Protein AF-A0A9D4XBE1-F1 (afdb_monomer)

Nearest PDB structures (foldseek):
  3mil-assembly1_B  TM=6.325E-01  e=3.572E-03  Saccharomyces cerevisiae
  7fik-assembly1_g  TM=2.944E-01  e=7.823E+00  Xenopus laevis

Organism: Pisum sativum (NCBI:txid3888)

Solvent-accessible surface area (backbone atoms only — not comparable to full-atom values): 9043 Å² total; per-residue (Å²): 133,65,73,71,60,55,55,54,51,52,56,49,51,53,51,48,49,73,74,63,73,61,77,83,84,88,74,72,31,49,64,87,77,47,64,91,75,47,62,97,78,57,79,56,33,63,69,51,33,48,55,54,52,49,52,51,53,53,49,27,58,76,69,72,46,86,80,80,66,60,70,64,56,49,64,76,40,88,65,31,63,68,60,25,18,71,73,33,60,51,63,27,72,63,29,46,48,57,52,49,55,55,50,51,49,55,29,45,77,70,70,60,32,70,91,75,52,79,71,96,58,72,60,72,90,65,44,46,90,89,53,46,65,67,49,70,66,81,76,81,79,84,83,77,127

Radius of gyration: 20.54 Å; Cα contacts (8 Å, |Δi|>4): 101; chains: 1; bounding box: 48×35×54 Å

InterPro domains:
  IPR001087 GDSL lipase/esterase [PF00657] (24-103)
  IPR036514 SGNH hydrolase superfamily [G3DSA:3.40.50.1110] (19-137)
  IPR045136 Isoamyl acetate-hydrolyzing esterase Iah1-like [PTHR14209] (35-139)

Sequence (145 aa):
MPVGEIENVSFKLFTILYYFHVRVVFVMSCRSLYGDNARKLSERTNEVTGQYAKVCVETAKEMGVAYIDLWSKMQETDGWQKKFLRDGLHLTVDGNEVVYEEVIKVFNEAGLSADKMPLDFPHHSKIDHKNPEIAFQQNICDASL

Foldseek 3Di:
DDPVVVVLVVVLVVVCVVPQVADDDAQFAQDPPQPPNPDPDDCRDLVNVVVVLVVVVVVCVVVVHDDDSLSVVLVVDPPSQVQQDPRSGDGDPSVVVSVVVRVQVSCVVVVSHSVPDDDPFDDPVPQDPVCRVVRVPPDDDPPPD

Secondary structure (DSSP, 8-state):
--HHHHHHHHHHHHHHHHHS----------HHHHGGGS-SS-S--HHHHHHHHHHHHHHHHHHT-----HHHHHHTSTTHHHHHBSSSSSB-HHHHHHHHHHHHHHHHHTT--TTTSPPSS--GGG--SSSTHHHHTT-S-----

Mean predicted aligned error: 12.83 Å

pLDDT: mean 72.52, std 22.23, range [32.09, 96.0]

Structure (mmCIF, N/CA/C/O backbone):
data_AF-A0A9D4XBE1-F1
#
_entry.id   AF-A0A9D4XBE1-F1
#
loop_
_atom_site.group_PDB
_atom_site.id
_atom_site.type_symbol
_atom_site.label_atom_id
_atom_site.label_alt_id
_atom_site.label_comp_id
_atom_site.label_asym_id
_atom_site.label_entity_id
_atom_site.label_seq_id
_atom_site.pdbx_PDB_ins_code
_atom_site.Cartn_x
_atom_site.Cartn_y
_atom_site.Cartn_z
_atom_site.occupancy
_atom_site.B_iso_or_equiv
_atom_site.auth_seq_id
_atom_site.auth_comp_id
_atom_site.auth_asym_id
_atom_site.auth_atom_id
_atom_site.pdbx_PDB_model_num
ATOM 1 N N . MET A 1 1 ? 18.131 7.015 0.455 1.00 40.31 1 MET A N 1
ATOM 2 C CA . MET A 1 1 ? 17.743 6.425 -0.842 1.00 40.31 1 MET A CA 1
ATOM 3 C C . MET A 1 1 ? 17.931 7.477 -1.926 1.00 40.31 1 MET A C 1
ATOM 5 O O . MET A 1 1 ? 17.477 8.598 -1.712 1.00 40.31 1 MET A O 1
ATOM 9 N N . PRO A 1 2 ? 18.660 7.185 -3.014 1.00 33.62 2 PRO A N 1
ATOM 10 C CA . PRO A 1 2 ? 18.845 8.115 -4.123 1.00 33.62 2 PRO A CA 1
ATOM 11 C C . PRO A 1 2 ? 17.526 8.347 -4.879 1.00 33.62 2 PRO A C 1
ATOM 13 O O . PRO A 1 2 ? 16.735 7.431 -5.080 1.00 33.62 2 PRO A O 1
ATOM 16 N N . VAL A 1 3 ? 17.308 9.584 -5.326 1.00 35.44 3 VAL A N 1
ATOM 17 C CA . VAL A 1 3 ? 16.068 10.063 -5.974 1.00 35.44 3 VAL A CA 1
ATOM 18 C C . VAL A 1 3 ? 15.667 9.222 -7.201 1.00 35.44 3 VAL A C 1
ATOM 20 O O . VAL A 1 3 ? 14.483 9.012 -7.440 1.00 35.44 3 VAL A O 1
ATOM 23 N N . GLY A 1 4 ? 16.638 8.650 -7.923 1.00 32.09 4 GLY A N 1
ATOM 24 C CA . GLY A 1 4 ? 16.389 7.816 -9.107 1.00 32.09 4 GLY A CA 1
ATOM 25 C C . GLY A 1 4 ? 15.828 6.413 -8.829 1.00 32.09 4 GLY A C 1
ATOM 26 O O . GLY A 1 4 ? 15.214 5.824 -9.715 1.00 32.09 4 GLY A O 1
ATOM 27 N N . GLU A 1 5 ? 15.985 5.864 -7.620 1.00 33.69 5 GLU A N 1
ATOM 28 C CA . GLU A 1 5 ? 15.320 4.601 -7.247 1.00 33.69 5 GLU A CA 1
ATOM 29 C C . GLU A 1 5 ? 13.823 4.824 -6.998 1.00 33.69 5 GLU A C 1
ATOM 31 O O . GLU A 1 5 ? 12.999 4.002 -7.392 1.00 33.69 5 GLU A O 1
ATOM 36 N N . ILE A 1 6 ? 13.463 5.979 -6.432 1.00 35.69 6 ILE A N 1
ATOM 37 C CA . ILE A 1 6 ? 12.080 6.345 -6.102 1.00 35.69 6 ILE A CA 1
ATOM 38 C C . ILE A 1 6 ? 11.251 6.562 -7.379 1.00 35.69 6 ILE A C 1
ATOM 40 O O . ILE A 1 6 ? 10.116 6.093 -7.463 1.00 35.69 6 ILE A O 1
ATOM 44 N N . GLU A 1 7 ? 11.817 7.212 -8.402 1.00 34.62 7 GLU A N 1
ATOM 45 C CA . GLU A 1 7 ? 11.130 7.418 -9.687 1.00 34.62 7 GLU A CA 1
ATOM 46 C C . GLU A 1 7 ? 10.881 6.098 -10.432 1.00 34.62 7 GLU A C 1
ATOM 48 O O . GLU A 1 7 ? 9.782 5.875 -10.940 1.00 34.62 7 GLU A O 1
ATOM 53 N N . ASN A 1 8 ? 11.851 5.179 -10.430 1.00 36.62 8 ASN A N 1
ATOM 54 C CA . ASN A 1 8 ? 11.701 3.861 -11.056 1.00 36.62 8 ASN A CA 1
ATOM 55 C C . ASN A 1 8 ? 10.662 2.981 -10.344 1.00 36.62 8 ASN A C 1
ATOM 57 O O . ASN A 1 8 ? 9.903 2.273 -11.006 1.00 36.62 8 ASN A O 1
ATOM 61 N N . VAL A 1 9 ? 10.596 3.040 -9.009 1.00 42.41 9 VAL A N 1
ATOM 62 C CA . VAL A 1 9 ? 9.560 2.346 -8.228 1.00 42.41 9 VAL A CA 1
ATOM 63 C C . VAL A 1 9 ? 8.180 2.933 -8.531 1.00 42.41 9 VAL A C 1
ATOM 65 O O . VAL A 1 9 ? 7.239 2.175 -8.749 1.00 42.41 9 VAL A O 1
ATOM 68 N N . SER A 1 10 ? 8.066 4.261 -8.631 1.00 36.62 10 SER A N 1
ATOM 69 C CA . SER A 1 10 ? 6.802 4.951 -8.920 1.00 36.62 10 SER A CA 1
ATOM 70 C C . SER A 1 10 ? 6.235 4.599 -10.304 1.00 36.62 10 SER A C 1
ATOM 72 O O . SER A 1 10 ? 5.054 4.264 -10.421 1.00 36.62 10 SER A O 1
ATOM 74 N N . PHE A 1 11 ? 7.077 4.573 -11.347 1.00 40.34 11 PHE A N 1
ATOM 75 C CA . PHE A 1 11 ? 6.657 4.164 -12.695 1.00 40.34 11 PHE A CA 1
ATOM 76 C C . PHE A 1 11 ? 6.229 2.691 -12.755 1.00 40.34 11 PHE A C 1
ATOM 78 O O . PHE A 1 11 ? 5.198 2.378 -13.350 1.00 40.34 11 PHE A O 1
ATOM 85 N N . LYS A 1 12 ? 6.963 1.790 -12.089 1.00 41.34 12 LYS A N 1
ATOM 86 C CA . LYS A 1 12 ? 6.617 0.360 -12.035 1.00 41.34 12 LYS A CA 1
ATOM 87 C C . LYS A 1 12 ? 5.324 0.099 -11.254 1.00 41.34 12 LYS A C 1
ATOM 89 O O . LYS A 1 12 ? 4.519 -0.730 -11.672 1.00 41.34 12 LYS A O 1
ATOM 94 N N . LEU A 1 13 ? 5.078 0.846 -10.175 1.00 41.91 13 LEU A N 1
ATOM 95 C CA . LEU A 1 13 ? 3.840 0.762 -9.394 1.00 41.91 13 LEU A CA 1
ATOM 96 C C . LEU A 1 13 ? 2.615 1.194 -10.221 1.00 41.91 13 LEU A C 1
ATOM 98 O O . LEU A 1 13 ? 1.563 0.560 -10.141 1.00 41.91 13 LEU A O 1
ATOM 102 N N . PHE A 1 14 ? 2.763 2.232 -11.055 1.00 39.19 14 PHE A N 1
ATOM 103 C CA . PHE A 1 14 ? 1.699 2.719 -11.940 1.00 39.19 14 PHE A CA 1
ATOM 104 C C . PHE A 1 14 ? 1.308 1.681 -13.004 1.00 39.19 14 PHE A C 1
ATOM 106 O O . PHE A 1 14 ? 0.121 1.484 -13.265 1.00 39.19 14 PHE A O 1
ATOM 113 N N . THR A 1 15 ? 2.287 0.959 -13.558 1.00 38.06 15 THR A N 1
ATOM 114 C CA . THR A 1 15 ? 2.044 -0.151 -14.491 1.00 38.06 15 THR A CA 1
ATOM 115 C C . THR A 1 15 ? 1.308 -1.309 -13.806 1.00 38.06 15 THR A C 1
ATOM 117 O O . THR A 1 15 ? 0.332 -1.820 -14.353 1.00 38.06 15 THR A O 1
ATOM 120 N N . ILE A 1 16 ? 1.679 -1.686 -12.576 1.00 43.25 16 ILE A N 1
ATOM 121 C CA . ILE A 1 16 ? 1.000 -2.780 -11.855 1.00 43.25 16 ILE A CA 1
ATOM 122 C C . ILE A 1 16 ? -0.469 -2.430 -11.561 1.00 43.25 16 ILE A C 1
ATOM 124 O O . ILE A 1 16 ? -1.359 -3.250 -11.781 1.00 43.25 16 ILE A O 1
ATOM 128 N N . LEU A 1 17 ? -0.750 -1.196 -11.135 1.00 41.00 17 LEU A N 1
ATOM 129 C CA . LEU A 1 17 ? -2.118 -0.748 -10.853 1.00 41.00 17 LEU A CA 1
ATOM 130 C C . LEU A 1 17 ? -2.997 -0.688 -12.116 1.00 41.00 17 LEU A C 1
ATOM 132 O O . LEU A 1 17 ? -4.188 -0.990 -12.038 1.00 41.00 17 LEU A O 1
ATOM 136 N N . TYR A 1 18 ? -2.422 -0.334 -13.273 1.00 38.97 18 TYR A N 1
ATOM 137 C CA . TYR A 1 18 ? -3.153 -0.233 -14.542 1.00 38.97 18 TYR A CA 1
ATOM 138 C C . TYR A 1 18 ? -3.441 -1.602 -15.183 1.00 38.97 18 TYR A C 1
ATOM 140 O O . TYR A 1 18 ? -4.525 -1.800 -15.728 1.00 38.97 18 TYR A O 1
ATOM 148 N N . TYR A 1 19 ? -2.513 -2.564 -15.088 1.00 35.62 19 TYR A N 1
ATOM 149 C CA . TYR A 1 19 ? -2.656 -3.876 -15.736 1.00 35.62 19 TYR A CA 1
ATOM 150 C C . TYR A 1 19 ? -3.276 -4.965 -14.838 1.00 35.62 19 TYR A C 1
ATOM 152 O O . TYR A 1 19 ? -3.966 -5.843 -15.356 1.00 35.62 19 TYR A O 1
ATOM 160 N N . PHE A 1 20 ? -3.110 -4.913 -13.507 1.00 41.81 20 PHE A N 1
ATOM 161 C CA . PHE A 1 20 ? -3.492 -6.024 -12.610 1.00 41.81 20 PHE A CA 1
ATOM 162 C C . PHE A 1 20 ? -4.793 -5.841 -11.811 1.00 41.81 20 PHE A C 1
ATOM 164 O O . PHE A 1 20 ? -5.081 -6.650 -10.936 1.00 41.81 20 PHE A O 1
ATOM 171 N N . HIS A 1 21 ? -5.631 -4.840 -12.111 1.00 45.16 21 HIS A N 1
ATOM 172 C CA . HIS A 1 21 ? -6.925 -4.640 -11.424 1.00 45.16 21 HIS A CA 1
ATOM 173 C C . HIS A 1 21 ? -6.824 -4.658 -9.880 1.00 45.16 21 HIS A C 1
ATOM 175 O O . HIS A 1 21 ? -7.749 -5.090 -9.187 1.00 45.16 21 HIS A O 1
ATOM 181 N N . VAL A 1 22 ? -5.714 -4.166 -9.318 1.00 38.84 22 VAL A N 1
ATOM 182 C CA . VAL A 1 22 ? -5.534 -4.064 -7.865 1.00 38.84 22 VAL A CA 1
ATOM 183 C C . VAL A 1 22 ? -6.405 -2.915 -7.363 1.00 38.84 22 VAL A C 1
ATOM 185 O O . VAL A 1 22 ? -6.064 -1.738 -7.479 1.00 38.84 22 VAL A O 1
ATOM 188 N N . ARG A 1 23 ? -7.589 -3.251 -6.846 1.00 41.66 23 ARG A N 1
ATOM 189 C CA . ARG A 1 23 ? -8.527 -2.279 -6.276 1.00 41.66 23 ARG A CA 1
ATOM 190 C C . ARG A 1 23 ? -8.151 -2.003 -4.827 1.00 41.66 23 ARG A C 1
ATOM 192 O O . ARG A 1 23 ? -8.457 -2.791 -3.940 1.00 41.66 23 ARG A O 1
ATOM 199 N N . VAL A 1 24 ? -7.517 -0.859 -4.591 1.00 39.62 24 VAL A N 1
ATOM 200 C CA . VAL A 1 24 ? -7.270 -0.354 -3.236 1.00 39.62 24 VAL A CA 1
ATOM 201 C C . VAL A 1 24 ? -8.500 0.436 -2.787 1.00 39.62 24 VAL A C 1
ATOM 203 O O . VAL A 1 24 ? -8.787 1.510 -3.315 1.00 39.62 24 VAL A O 1
ATOM 206 N N . VAL A 1 25 ? -9.268 -0.113 -1.844 1.00 36.34 25 VAL A N 1
ATOM 207 C CA . VAL A 1 25 ? -10.440 0.562 -1.265 1.00 36.34 25 VAL A CA 1
ATOM 208 C C . VAL A 1 25 ? -10.005 1.308 -0.007 1.00 36.34 25 VAL A C 1
ATOM 210 O O . VAL A 1 25 ? -9.655 0.697 0.998 1.00 36.34 25 VAL A O 1
ATOM 213 N N . PHE A 1 26 ? -10.044 2.640 -0.061 1.00 35.41 26 PHE A N 1
ATOM 214 C CA . PHE A 1 26 ? -9.812 3.508 1.092 1.00 35.41 26 PHE A CA 1
ATOM 215 C C . PHE A 1 26 ? -11.150 3.969 1.675 1.00 35.41 26 PHE A C 1
ATOM 217 O O . PHE A 1 26 ? -11.886 4.723 1.041 1.00 35.41 26 PHE A O 1
ATOM 224 N N . VAL A 1 27 ? -11.451 3.567 2.907 1.00 36.88 27 VAL A N 1
ATOM 225 C CA . VAL A 1 27 ? -12.509 4.172 3.729 1.00 36.88 27 VAL A CA 1
ATOM 226 C C . VAL A 1 27 ? -11.917 4.321 5.123 1.00 36.88 27 VAL A C 1
ATOM 228 O O . VAL A 1 27 ? -11.482 3.316 5.651 1.00 36.88 27 VAL A O 1
ATOM 231 N N . MET A 1 28 ? -11.854 5.524 5.710 1.00 46.84 28 MET A N 1
ATOM 232 C CA . MET A 1 28 ? -11.479 5.743 7.125 1.00 46.84 28 MET A CA 1
ATOM 233 C C . MET A 1 28 ? -12.198 6.977 7.712 1.00 46.84 28 MET A C 1
ATOM 235 O O . MET A 1 28 ? -12.632 7.865 6.981 1.00 46.84 28 MET A O 1
ATOM 239 N N . SER A 1 29 ? -12.397 7.000 9.038 1.00 47.44 29 SER A N 1
ATOM 240 C CA . SER A 1 29 ? -13.333 7.890 9.758 1.00 47.44 29 SER A CA 1
ATOM 241 C C . SER A 1 29 ? -12.663 9.074 10.480 1.00 47.44 29 SER A C 1
ATOM 243 O O . SER A 1 29 ? -11.740 8.888 11.264 1.00 47.44 29 SER A O 1
ATOM 245 N N . CYS A 1 30 ? -13.265 10.265 10.361 1.00 44.62 30 CYS A N 1
ATOM 246 C CA . CYS A 1 30 ? -12.770 11.562 10.858 1.00 44.62 30 CYS A CA 1
ATOM 247 C C . CYS A 1 30 ? -13.195 11.924 12.312 1.00 44.62 30 CYS A C 1
ATOM 249 O O . CYS A 1 30 ? -13.033 13.055 12.773 1.00 44.62 30 CYS A O 1
ATOM 251 N N . ARG A 1 31 ? -13.770 10.984 13.077 1.00 49.78 31 ARG A N 1
ATOM 252 C CA . ARG A 1 31 ? -14.413 11.287 14.377 1.00 49.78 31 ARG A CA 1
ATOM 253 C C . ARG A 1 31 ? -13.448 11.693 15.504 1.00 49.78 31 ARG A C 1
ATOM 255 O O . ARG A 1 31 ? -13.875 12.333 16.458 1.00 49.78 31 ARG A O 1
ATOM 262 N N . SER A 1 32 ? -12.155 11.377 15.384 1.00 53.19 32 SER A N 1
ATOM 263 C CA . SER A 1 32 ? -11.142 11.662 16.417 1.00 53.19 32 SER A CA 1
ATOM 264 C C . SER A 1 32 ? -10.867 13.158 16.642 1.00 53.19 32 SER A C 1
ATOM 266 O O . SER A 1 32 ? -10.281 13.494 17.670 1.00 53.19 32 SER A O 1
ATOM 268 N N . LEU A 1 33 ? -11.223 14.044 15.702 1.00 52.75 33 LEU A N 1
ATOM 269 C CA . LEU A 1 33 ? -10.790 15.451 15.733 1.00 52.75 33 LEU A CA 1
ATOM 270 C C . LEU A 1 33 ? -11.904 16.472 15.995 1.00 52.75 33 LEU A C 1
ATOM 272 O O . LEU A 1 33 ? -11.606 17.562 16.472 1.00 52.75 33 LEU A O 1
ATOM 276 N N . TYR A 1 34 ? -13.171 16.150 15.713 1.00 52.41 34 TYR A N 1
ATOM 277 C CA . TYR A 1 34 ? -14.240 17.163 15.661 1.00 52.41 34 TYR A CA 1
ATOM 278 C C . TYR A 1 34 ? -15.201 17.197 16.861 1.00 52.41 34 TYR A C 1
ATOM 280 O O . TYR A 1 34 ? -16.033 18.103 16.926 1.00 52.41 34 TYR A O 1
ATOM 288 N N . GLY A 1 35 ? -15.093 16.269 17.820 1.00 61.28 35 GLY A N 1
ATOM 289 C CA . GLY A 1 35 ? -15.936 16.264 19.027 1.00 61.28 35 GLY A CA 1
ATOM 290 C C . GLY A 1 35 ? -17.438 16.404 18.721 1.00 61.28 35 GLY A C 1
ATOM 291 O O . GLY A 1 35 ? -17.935 15.826 17.753 1.00 61.28 35 GLY A O 1
ATOM 292 N N . ASP A 1 36 ? -18.153 17.216 19.507 1.00 51.91 36 ASP A N 1
ATOM 293 C CA . ASP A 1 36 ? -19.607 17.439 19.390 1.00 51.91 36 ASP A CA 1
ATOM 294 C C . ASP A 1 36 ? -20.050 18.183 18.110 1.00 51.91 36 ASP A C 1
ATOM 296 O O . ASP A 1 36 ? -21.244 18.248 17.813 1.00 51.91 36 ASP A O 1
ATOM 300 N N . ASN A 1 37 ? -19.106 18.712 17.318 1.00 53.84 37 ASN A N 1
ATOM 301 C CA . ASN A 1 37 ? -19.382 19.334 16.017 1.00 53.84 37 ASN A CA 1
ATOM 302 C C . ASN A 1 37 ? -19.441 18.310 14.868 1.00 53.84 37 ASN A C 1
ATOM 304 O O . ASN A 1 37 ? -19.796 18.660 13.739 1.00 53.84 37 ASN A O 1
ATOM 308 N N . ALA A 1 38 ? -19.112 17.040 15.127 1.00 53.66 38 ALA A N 1
ATOM 309 C CA . ALA A 1 38 ? -19.379 15.960 14.188 1.00 53.66 38 ALA A CA 1
ATOM 310 C C . ALA A 1 38 ? -20.899 15.721 14.117 1.00 53.66 38 ALA A C 1
ATOM 312 O O . ALA A 1 38 ? -21.551 15.474 15.130 1.00 53.66 38 ALA A O 1
ATOM 313 N N . ARG A 1 39 ? -21.474 15.806 12.909 1.00 48.69 39 ARG A N 1
ATOM 314 C CA . ARG A 1 39 ? -22.906 15.591 12.619 1.00 48.69 39 ARG A CA 1
ATOM 315 C C . ARG A 1 39 ? -23.469 14.424 13.460 1.00 48.69 39 ARG A C 1
ATOM 317 O O . ARG A 1 39 ? -22.926 13.326 13.400 1.00 48.69 39 ARG A O 1
ATOM 324 N N . LYS A 1 40 ? -24.561 14.664 14.210 1.00 47.88 40 LYS A N 1
ATOM 325 C CA . LYS A 1 40 ? -25.181 13.773 15.234 1.00 47.88 40 LYS A CA 1
ATOM 326 C C . LYS A 1 40 ? -25.390 12.299 14.835 1.00 47.88 40 LYS A C 1
ATOM 328 O O . LYS A 1 40 ? -25.530 11.452 15.708 1.00 47.88 40 LYS A O 1
ATOM 333 N N . LEU A 1 41 ? -25.394 12.001 13.540 1.00 47.66 41 LEU A N 1
ATOM 334 C CA . LEU A 1 41 ? -25.380 10.667 12.944 1.00 47.66 41 LEU A CA 1
ATOM 335 C C . LEU A 1 41 ? -24.331 10.685 11.829 1.00 47.66 41 LEU A C 1
ATOM 337 O O . LEU A 1 41 ? -24.652 10.916 10.664 1.00 47.66 41 LEU A O 1
ATOM 341 N N . SER A 1 42 ? -23.054 10.554 12.174 1.00 51.41 42 SER A N 1
ATOM 342 C CA . SER A 1 42 ? -22.036 10.308 11.160 1.00 51.41 42 SER A CA 1
ATOM 343 C C . SER A 1 42 ? -21.955 8.800 10.949 1.00 51.41 42 SER A C 1
ATOM 345 O O . SER A 1 42 ? -21.371 8.110 11.776 1.00 51.41 42 SER A O 1
ATOM 347 N N . GLU A 1 43 ? -22.471 8.292 9.829 1.00 54.81 43 GLU A N 1
ATOM 348 C CA . GLU A 1 43 ? -22.191 6.919 9.354 1.00 54.81 43 GLU A CA 1
ATOM 349 C C . GLU A 1 43 ? -20.678 6.668 9.173 1.00 54.81 43 GLU A C 1
ATOM 351 O O . GLU A 1 43 ? -20.220 5.541 9.060 1.00 54.81 43 GLU A O 1
ATOM 356 N N . ARG A 1 44 ? -19.874 7.736 9.184 1.00 66.25 44 ARG A N 1
ATOM 357 C CA . ARG A 1 44 ? -18.412 7.729 9.119 1.00 66.25 44 ARG A CA 1
ATOM 358 C C . ARG A 1 44 ? -17.805 7.507 10.508 1.00 66.25 44 ARG A C 1
ATOM 360 O O . ARG A 1 44 ? -17.207 8.430 11.060 1.00 66.25 44 ARG A O 1
ATOM 367 N N . THR A 1 45 ? -17.991 6.321 11.082 1.00 75.25 45 THR A N 1
ATOM 368 C CA . THR A 1 45 ? -17.260 5.884 12.288 1.00 75.25 45 THR A CA 1
ATOM 369 C C . THR A 1 45 ? -16.234 4.813 11.938 1.00 75.25 45 THR A C 1
ATOM 371 O O . THR A 1 45 ? -16.322 4.191 10.881 1.00 75.25 45 THR A O 1
ATOM 374 N N . ASN A 1 46 ? -15.240 4.599 12.804 1.00 81.31 46 ASN A N 1
ATOM 375 C CA . ASN A 1 46 ? -14.220 3.580 12.556 1.00 81.31 46 ASN A CA 1
ATOM 376 C C . ASN A 1 46 ? -14.817 2.162 12.570 1.00 81.31 46 ASN A C 1
ATOM 378 O O . ASN A 1 46 ? -14.371 1.293 11.831 1.00 81.31 46 ASN A O 1
ATOM 382 N N . GLU A 1 47 ? -15.855 1.949 13.374 1.00 84.38 47 GLU A N 1
ATOM 383 C CA . GLU A 1 47 ? -16.580 0.684 13.479 1.00 84.38 47 GLU A CA 1
ATOM 384 C C . GLU A 1 47 ? -17.346 0.382 12.187 1.00 84.38 4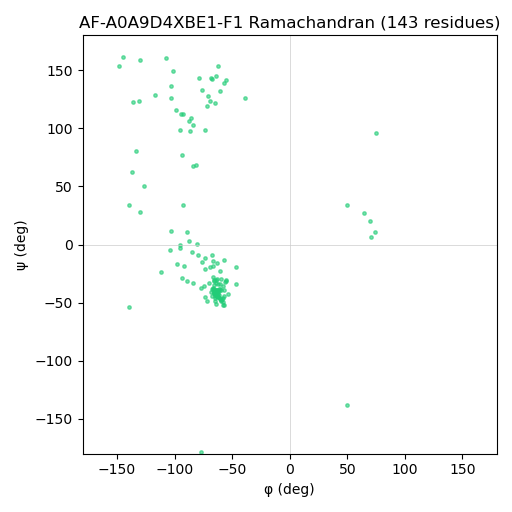7 GLU A C 1
ATOM 386 O O . GLU A 1 47 ? -17.275 -0.737 11.682 1.00 84.38 47 GLU A O 1
ATOM 391 N N . VAL A 1 48 ? -18.031 1.383 11.617 1.00 79.44 48 VAL A N 1
ATOM 392 C CA . VAL A 1 48 ? -18.705 1.239 10.316 1.00 79.44 48 VAL A CA 1
ATOM 393 C C . VAL A 1 48 ? -17.677 0.995 9.218 1.00 79.44 48 VAL A C 1
ATOM 395 O O . VAL A 1 48 ? -17.853 0.091 8.408 1.00 79.44 48 VAL A O 1
ATOM 398 N N . THR A 1 49 ? -16.561 1.725 9.220 1.00 81.06 49 THR A N 1
ATOM 399 C CA . THR A 1 49 ? -15.455 1.463 8.295 1.00 81.06 49 THR A CA 1
ATOM 400 C C . THR A 1 49 ? -14.975 0.010 8.358 1.00 81.06 49 THR A C 1
ATOM 402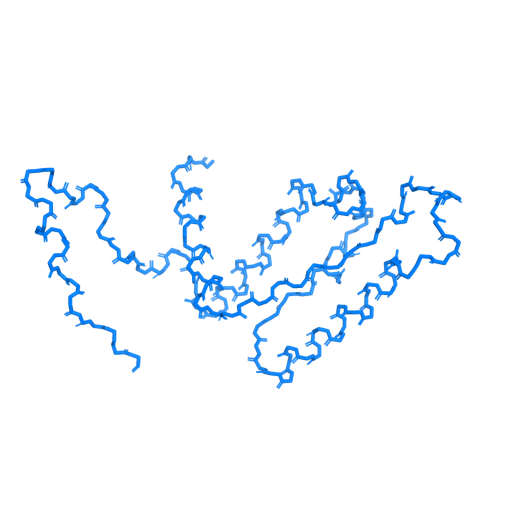 O O . THR A 1 49 ? -14.776 -0.603 7.312 1.00 81.06 49 THR A O 1
ATOM 405 N N . GLY A 1 50 ? -14.843 -0.566 9.556 1.00 84.44 50 GLY A N 1
ATOM 406 C CA . GLY A 1 50 ? -14.463 -1.970 9.720 1.00 84.44 50 GLY A CA 1
ATOM 407 C C . GLY A 1 50 ? -15.454 -2.948 9.086 1.00 84.44 50 GLY A C 1
ATOM 408 O O . GLY A 1 50 ? -15.047 -3.959 8.520 1.00 84.44 50 GLY 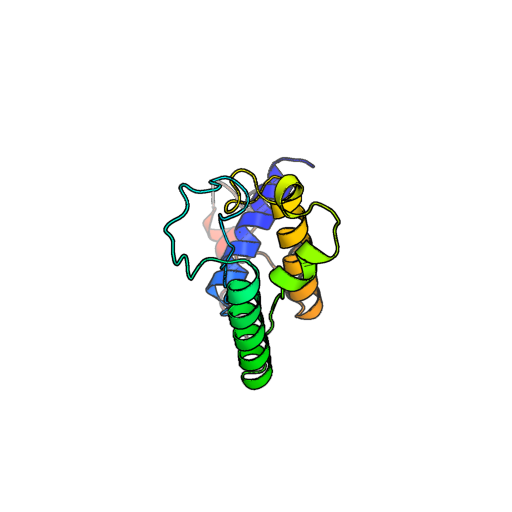A O 1
ATOM 409 N N . GLN A 1 51 ? -16.753 -2.628 9.095 1.00 85.31 51 GLN A N 1
ATOM 410 C CA . GLN A 1 51 ? -17.766 -3.423 8.392 1.00 85.31 51 GLN A CA 1
ATOM 411 C C . GLN A 1 51 ? -17.554 -3.386 6.873 1.00 85.31 51 GLN A C 1
ATOM 413 O O . GLN A 1 51 ? -17.588 -4.434 6.230 1.00 85.31 51 GLN A O 1
ATOM 418 N N . TYR A 1 52 ? -17.277 -2.207 6.303 1.00 82.88 52 TYR A N 1
ATOM 419 C CA . TYR A 1 52 ? -16.948 -2.077 4.879 1.00 82.88 52 TYR A CA 1
ATOM 420 C C . TYR A 1 52 ? -15.662 -2.830 4.522 1.00 82.88 52 TYR A C 1
ATOM 422 O O . TYR A 1 52 ? -15.646 -3.562 3.533 1.00 82.88 52 TYR A O 1
ATOM 430 N N . ALA A 1 53 ? -14.608 -2.689 5.332 1.00 85.31 53 ALA A N 1
ATOM 431 C CA . ALA A 1 53 ? -13.341 -3.391 5.133 1.00 85.31 53 ALA A CA 1
ATOM 432 C C . ALA A 1 53 ? -13.548 -4.913 5.116 1.00 85.31 53 ALA A C 1
ATOM 434 O O . ALA A 1 53 ? -13.102 -5.585 4.187 1.00 85.31 53 ALA A O 1
ATOM 435 N N . LYS A 1 54 ? -14.320 -5.443 6.073 1.00 90.56 54 LYS A N 1
ATOM 436 C CA . LYS A 1 54 ? -14.663 -6.867 6.141 1.00 90.56 54 LYS A CA 1
ATOM 437 C C . LYS A 1 54 ? -15.362 -7.360 4.870 1.00 90.56 54 LYS A C 1
ATOM 439 O O . LYS A 1 54 ? -14.922 -8.353 4.297 1.00 90.56 54 LYS A O 1
ATOM 444 N N . VAL A 1 55 ? -16.395 -6.655 4.403 1.00 92.06 55 VAL A N 1
ATOM 445 C CA . VAL A 1 55 ? -17.117 -7.029 3.171 1.00 92.06 55 VAL A CA 1
ATOM 446 C C . VAL A 1 55 ? -16.195 -6.970 1.949 1.00 92.06 55 VAL A C 1
ATOM 448 O O . VAL A 1 55 ? -16.255 -7.857 1.100 1.00 92.06 55 VAL A O 1
ATOM 451 N N . CYS A 1 56 ? -15.303 -5.976 1.862 1.00 85.94 56 CYS A N 1
ATOM 452 C CA . CYS A 1 56 ? -14.327 -5.890 0.770 1.00 85.94 56 CYS A CA 1
ATOM 453 C C . CYS A 1 56 ? -13.367 -7.087 0.773 1.00 85.94 56 CYS A C 1
ATOM 455 O O . CYS A 1 56 ? -13.098 -7.657 -0.282 1.00 85.94 56 CYS A O 1
ATOM 457 N N . VAL A 1 57 ? -12.880 -7.488 1.951 1.00 90.88 57 VAL A N 1
ATOM 458 C CA . VAL A 1 57 ? -11.995 -8.651 2.114 1.00 90.88 57 VAL A CA 1
ATOM 459 C C . VAL A 1 57 ? -12.712 -9.948 1.739 1.00 90.88 57 VAL A C 1
ATOM 461 O O . VAL A 1 57 ? -12.150 -10.766 1.015 1.00 90.88 57 VAL A O 1
ATOM 464 N N . GLU A 1 58 ? -13.943 -10.150 2.210 1.00 93.62 58 GLU A N 1
ATOM 465 C CA . GLU A 1 58 ? -14.758 -11.324 1.865 1.00 93.62 58 GLU A CA 1
ATOM 466 C C . GLU A 1 58 ? -15.011 -11.395 0.353 1.00 93.62 58 GLU A C 1
ATOM 468 O O . GLU A 1 58 ? -14.730 -12.418 -0.266 1.00 93.62 58 GLU A O 1
ATOM 473 N N . THR A 1 59 ? -15.400 -10.276 -0.260 1.00 90.38 59 THR A N 1
ATOM 474 C CA . THR A 1 59 ? -15.616 -10.183 -1.712 1.00 90.38 59 THR A CA 1
ATOM 475 C C . THR A 1 59 ? -14.334 -10.481 -2.497 1.00 90.38 59 THR A C 1
ATOM 477 O O . THR A 1 59 ? -14.360 -11.222 -3.477 1.00 90.38 59 THR A O 1
ATOM 480 N N . ALA A 1 60 ? -13.184 -9.943 -2.078 1.00 87.94 60 ALA A N 1
ATOM 481 C CA . ALA A 1 60 ? -11.915 -10.207 -2.752 1.00 87.94 60 ALA A CA 1
ATOM 482 C C . ALA A 1 60 ? -11.526 -11.693 -2.693 1.00 87.94 60 ALA A C 1
ATOM 484 O O . ALA A 1 60 ? -11.077 -12.251 -3.695 1.00 87.94 60 ALA A O 1
ATOM 485 N N . LYS A 1 61 ? -11.766 -12.349 -1.548 1.00 91.38 61 LYS A N 1
ATOM 486 C CA . LYS A 1 61 ? -11.576 -13.799 -1.395 1.00 91.38 61 LYS A CA 1
ATOM 487 C C . LYS A 1 61 ? -12.492 -14.593 -2.321 1.00 91.38 61 LYS A C 1
ATOM 489 O O . LYS A 1 61 ? -12.015 -15.516 -2.972 1.00 91.38 61 LYS A O 1
ATOM 494 N N . GLU A 1 62 ? -13.773 -14.231 -2.407 1.00 93.19 62 GLU A N 1
ATOM 495 C CA . GLU A 1 62 ? -14.738 -14.871 -3.316 1.00 93.19 62 GLU A CA 1
ATOM 496 C C . GLU A 1 62 ? -14.326 -14.734 -4.786 1.00 93.19 62 GLU A C 1
ATOM 498 O O . GLU A 1 62 ? -14.463 -15.675 -5.564 1.00 93.19 62 GLU A O 1
ATOM 503 N N . MET A 1 63 ? -13.780 -13.576 -5.160 1.00 91.62 63 MET A N 1
ATOM 504 C CA . MET A 1 63 ? -13.296 -13.308 -6.514 1.00 91.62 63 MET A CA 1
ATOM 505 C C . MET A 1 63 ? -11.906 -13.895 -6.803 1.00 91.62 63 MET A C 1
ATOM 507 O O . MET A 1 63 ? -11.461 -13.844 -7.948 1.00 91.62 63 MET A O 1
ATOM 511 N N . GLY A 1 64 ? -11.203 -14.419 -5.794 1.00 88.62 64 GLY A N 1
ATOM 512 C CA . GLY A 1 64 ? -9.835 -14.918 -5.938 1.00 88.62 64 GLY A CA 1
ATOM 513 C C . GLY A 1 64 ? -8.816 -13.833 -6.306 1.00 88.62 64 GLY A C 1
ATOM 514 O O . GLY A 1 64 ? -7.814 -14.135 -6.949 1.00 88.62 64 GLY A O 1
ATOM 515 N N . VAL A 1 65 ? -9.067 -12.574 -5.931 1.00 87.31 65 VAL A N 1
ATOM 516 C CA . VAL A 1 65 ? -8.149 -11.452 -6.185 1.00 87.31 65 VAL A CA 1
ATOM 517 C C . VAL A 1 65 ? -7.354 -11.108 -4.930 1.00 87.31 65 VAL A C 1
ATOM 519 O O . VAL A 1 65 ? -7.834 -11.255 -3.805 1.00 87.31 65 VAL A O 1
ATOM 522 N N . ALA A 1 66 ? -6.126 -10.625 -5.120 1.00 88.25 66 ALA A N 1
ATOM 523 C CA . ALA A 1 66 ? -5.304 -10.146 -4.018 1.00 88.25 66 ALA A CA 1
ATOM 524 C C . ALA A 1 66 ? -5.947 -8.922 -3.338 1.00 88.25 66 ALA A C 1
ATOM 526 O O . ALA A 1 66 ? -6.574 -8.087 -3.993 1.00 88.25 66 ALA A O 1
ATOM 527 N N . TYR A 1 67 ? -5.778 -8.808 -2.020 1.00 87.38 67 TYR A N 1
ATOM 528 C CA . TYR A 1 67 ? -6.348 -7.732 -1.210 1.00 87.38 67 TYR A CA 1
ATOM 529 C C . TYR A 1 67 ? -5.403 -7.334 -0.076 1.00 87.38 67 TYR A C 1
ATOM 531 O O . TYR A 1 67 ? -4.522 -8.098 0.311 1.00 87.38 67 TYR A O 1
ATOM 539 N N . ILE A 1 68 ? -5.628 -6.144 0.484 1.00 91.69 68 ILE A N 1
ATOM 540 C CA . ILE A 1 68 ? -4.910 -5.628 1.653 1.00 91.69 68 ILE A CA 1
ATOM 541 C C . ILE A 1 68 ? -5.943 -5.109 2.653 1.00 91.69 68 ILE A C 1
ATOM 543 O O . ILE A 1 68 ? -6.743 -4.234 2.321 1.00 91.69 68 ILE A O 1
ATOM 547 N N . ASP A 1 69 ? -5.921 -5.629 3.881 1.00 93.62 69 ASP A N 1
ATOM 548 C CA . ASP A 1 69 ? -6.783 -5.164 4.974 1.00 93.62 69 ASP A CA 1
ATOM 549 C C . ASP A 1 69 ? -6.063 -4.104 5.820 1.00 93.62 69 ASP A C 1
ATOM 551 O O . ASP A 1 69 ? -5.559 -4.367 6.915 1.00 93.62 69 ASP A O 1
ATOM 555 N N . LEU A 1 70 ? -6.007 -2.878 5.290 1.00 90.69 70 LEU A N 1
ATOM 556 C CA . LEU A 1 70 ? -5.375 -1.749 5.979 1.00 90.69 70 LEU A CA 1
ATOM 557 C C . LEU A 1 70 ? -6.093 -1.369 7.278 1.00 90.69 70 LEU A C 1
ATOM 559 O O . LEU A 1 70 ? -5.446 -0.887 8.207 1.00 90.69 70 LEU A O 1
ATOM 563 N N . TRP A 1 71 ? -7.411 -1.582 7.353 1.00 92.31 71 TRP A N 1
ATOM 564 C CA . TRP A 1 71 ? -8.191 -1.245 8.541 1.00 92.31 71 TRP A CA 1
ATOM 565 C C . TRP A 1 71 ? -7.742 -2.090 9.732 1.00 92.31 71 TRP A C 1
ATOM 567 O O . TRP A 1 71 ? -7.398 -1.540 10.778 1.00 92.31 71 TRP A O 1
ATOM 577 N N . SER A 1 72 ? -7.674 -3.414 9.573 1.00 92.88 72 SER A N 1
ATOM 578 C CA . SER A 1 72 ? -7.156 -4.289 10.629 1.00 92.88 72 SER A CA 1
ATOM 579 C C . SER A 1 72 ? -5.684 -3.988 10.909 1.00 92.88 72 SER A C 1
ATOM 581 O O . SER A 1 72 ? -5.310 -3.819 12.069 1.00 92.88 72 SER A O 1
ATOM 583 N N . LYS A 1 73 ? -4.872 -3.824 9.854 1.00 93.81 73 LYS A N 1
ATOM 584 C CA . LYS A 1 73 ? -3.423 -3.635 9.973 1.00 93.81 73 LYS A CA 1
ATOM 585 C C . LYS A 1 73 ? -3.034 -2.401 10.784 1.00 93.81 73 LYS A C 1
ATOM 587 O O . LYS A 1 73 ? -2.204 -2.486 11.683 1.00 93.81 73 LYS A O 1
ATOM 592 N N . MET A 1 74 ? -3.633 -1.246 10.495 1.00 89.12 74 MET A N 1
ATOM 593 C CA . MET A 1 74 ? -3.305 -0.002 11.202 1.00 89.12 74 MET A CA 1
ATOM 594 C C . MET A 1 74 ? -3.666 -0.074 12.689 1.00 89.12 74 MET A C 1
ATOM 596 O O . MET A 1 74 ? -2.950 0.483 13.517 1.00 89.12 74 MET A O 1
ATOM 600 N N . GLN A 1 75 ? -4.737 -0.788 13.037 1.00 93.38 75 GLN A N 1
ATOM 601 C CA . GLN A 1 75 ? -5.209 -0.914 14.417 1.00 93.38 75 GLN A CA 1
ATOM 602 C C . GLN A 1 75 ? -4.332 -1.813 15.297 1.00 93.38 75 GLN A C 1
ATOM 604 O O . GLN A 1 75 ? -4.475 -1.765 16.515 1.00 93.38 75 GLN A O 1
ATOM 609 N N . GLU A 1 76 ? -3.399 -2.578 14.719 1.00 96.00 76 GLU A N 1
ATOM 610 C CA . GLU A 1 76 ? -2.377 -3.324 15.473 1.00 96.00 76 GLU A CA 1
A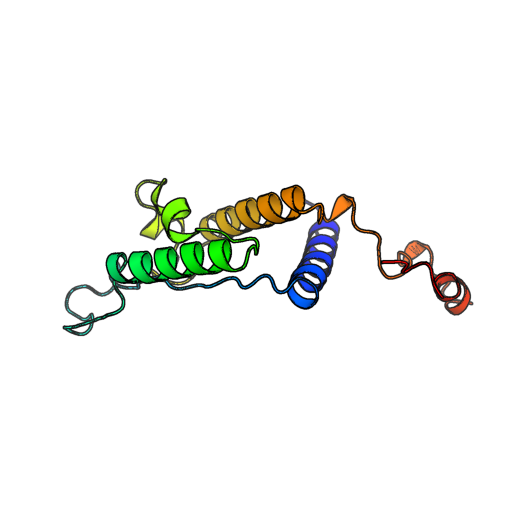TOM 611 C C . GLU A 1 76 ? -1.429 -2.393 16.254 1.00 96.00 76 GLU A C 1
ATOM 613 O O . GLU A 1 76 ? -0.708 -2.842 17.142 1.00 96.00 76 GLU A O 1
ATOM 618 N N . THR A 1 77 ? -1.410 -1.096 15.924 1.00 95.56 77 THR A N 1
ATOM 619 C CA . THR A 1 77 ? -0.581 -0.089 16.593 1.00 95.56 77 THR A CA 1
ATOM 620 C C . THR A 1 77 ? -1.403 0.762 17.561 1.00 95.56 77 THR A C 1
ATOM 622 O O . THR A 1 77 ? -2.366 1.428 17.175 1.00 95.56 77 THR A O 1
ATOM 625 N N . ASP A 1 78 ? -0.973 0.836 18.820 1.00 95.38 78 ASP A N 1
ATOM 626 C CA . ASP A 1 78 ? -1.575 1.745 19.797 1.00 95.38 78 ASP A CA 1
ATOM 627 C C . ASP A 1 78 ? -1.452 3.210 19.350 1.00 95.38 78 ASP A C 1
ATOM 629 O O . ASP A 1 78 ? -0.387 3.691 18.958 1.00 95.38 78 ASP A O 1
ATOM 633 N N . GLY A 1 79 ? -2.563 3.948 19.414 1.00 92.94 79 GLY A N 1
ATOM 634 C CA . GLY A 1 79 ? -2.607 5.352 18.994 1.00 92.94 79 GLY A CA 1
ATOM 635 C C . GLY A 1 79 ? -2.477 5.571 17.480 1.00 92.94 79 GLY A C 1
ATOM 636 O O . GLY A 1 79 ? -2.163 6.689 17.053 1.00 92.94 79 GLY A O 1
ATOM 637 N N . TRP A 1 80 ? -2.743 4.540 16.669 1.00 93.88 80 TRP A N 1
ATOM 638 C CA . TRP A 1 80 ? -2.689 4.581 15.205 1.00 93.88 80 TRP A CA 1
ATOM 639 C C . TRP A 1 80 ? -3.395 5.791 14.586 1.00 93.88 80 TRP A C 1
ATOM 641 O O . TRP A 1 80 ? -2.917 6.332 13.594 1.00 93.88 80 TRP A O 1
ATOM 651 N N . GLN A 1 81 ? -4.487 6.277 15.184 1.00 87.69 81 GLN A N 1
ATOM 652 C CA . GLN A 1 81 ? -5.254 7.407 14.655 1.00 87.69 81 GLN A CA 1
ATOM 653 C C . GLN A 1 81 ? -4.404 8.670 14.536 1.00 87.69 81 GLN A C 1
ATOM 655 O O . GLN A 1 81 ? -4.559 9.420 13.584 1.00 87.69 81 GLN A O 1
ATOM 660 N N . LYS A 1 82 ? -3.519 8.924 15.506 1.00 90.81 82 LYS A N 1
ATOM 661 C CA . LYS A 1 82 ? -2.644 10.105 15.500 1.00 90.81 82 LYS A CA 1
ATOM 662 C C . LYS A 1 82 ? -1.330 9.837 14.785 1.00 90.81 82 LYS A C 1
ATOM 664 O O . LYS A 1 82 ? -0.756 10.756 14.212 1.00 90.81 82 LYS A O 1
ATOM 669 N N . LYS A 1 83 ? -0.843 8.596 14.850 1.00 93.75 83 LYS A N 1
ATOM 670 C CA . LYS A 1 83 ? 0.418 8.210 14.219 1.00 93.75 83 LYS A CA 1
ATOM 671 C C . LYS A 1 83 ? 0.288 8.147 12.701 1.00 93.75 83 LYS A C 1
ATOM 673 O O . LYS A 1 83 ? 1.110 8.715 11.992 1.00 93.75 83 LYS A O 1
ATOM 678 N N . PHE A 1 84 ? -0.754 7.482 12.211 1.00 91.00 84 PHE A N 1
ATOM 679 C CA . PHE A 1 84 ? -0.929 7.186 10.793 1.00 91.00 84 PHE A CA 1
ATOM 680 C C . PHE A 1 84 ? -1.846 8.165 10.070 1.00 91.00 84 PHE A C 1
ATOM 682 O O . PHE A 1 84 ? -1.779 8.215 8.847 1.00 91.00 84 PHE A O 1
ATOM 689 N N . LEU A 1 85 ? -2.662 8.966 10.772 1.00 86.06 85 LEU A N 1
ATOM 690 C CA . LEU A 1 85 ? -3.546 9.955 10.143 1.00 86.06 85 LEU A CA 1
ATOM 691 C C . LEU A 1 85 ? -3.184 11.384 10.553 1.00 86.06 85 LEU A C 1
ATOM 693 O O . LEU A 1 85 ? -3.107 11.716 11.732 1.00 86.06 85 LEU A O 1
ATOM 697 N N . ARG A 1 86 ? -3.012 12.258 9.559 1.00 77.88 86 ARG A N 1
ATOM 698 C CA . ARG A 1 86 ? -2.657 13.670 9.751 1.00 77.88 86 ARG A CA 1
ATOM 699 C C . ARG A 1 86 ? -3.836 14.489 10.269 1.00 77.88 86 ARG A C 1
ATOM 701 O O . ARG A 1 86 ? -3.687 15.317 11.159 1.00 77.88 86 ARG A O 1
ATOM 708 N N . ASP A 1 87 ? -5.001 14.275 9.672 1.00 74.12 87 ASP A N 1
ATOM 709 C CA . ASP A 1 87 ? -6.246 15.011 9.923 1.00 74.12 87 ASP A CA 1
ATOM 710 C C . ASP A 1 87 ? -7.416 14.048 10.182 1.00 74.12 87 ASP A C 1
ATOM 712 O O . ASP A 1 87 ? -8.581 14.345 9.914 1.00 74.12 87 ASP A O 1
ATOM 716 N N . GLY A 1 88 ? -7.103 12.862 10.715 1.00 74.44 88 GLY A N 1
ATOM 717 C CA . GLY A 1 88 ? -8.090 11.819 10.984 1.00 74.44 88 GLY A CA 1
ATOM 718 C C . GLY A 1 88 ? -8.649 11.154 9.722 1.00 74.44 88 GLY A C 1
ATOM 719 O O . GLY A 1 88 ? -9.568 10.349 9.837 1.00 74.44 88 GLY A O 1
ATOM 720 N N . LEU A 1 89 ? -8.116 11.471 8.535 1.00 78.69 89 LEU A N 1
ATOM 721 C CA . LEU A 1 89 ? -8.466 10.813 7.277 1.00 78.69 89 LEU A CA 1
ATOM 722 C C . LEU A 1 89 ? -7.246 10.572 6.380 1.00 78.69 89 LEU A C 1
ATOM 724 O O . LEU A 1 89 ? -7.025 9.444 5.952 1.00 78.69 89 LEU A O 1
ATOM 728 N N . HIS A 1 90 ? -6.459 11.608 6.086 1.00 83.56 90 HIS A N 1
ATOM 729 C CA . HIS A 1 90 ? -5.289 11.486 5.217 1.00 83.56 90 HIS A CA 1
ATOM 730 C C . HIS A 1 90 ? -4.108 10.876 5.962 1.00 83.56 90 HIS A C 1
ATOM 732 O O . HIS A 1 90 ? -3.870 11.205 7.126 1.00 83.56 90 HIS A O 1
ATOM 738 N N . LEU A 1 91 ? -3.334 10.045 5.266 1.00 87.00 91 LEU A N 1
ATOM 739 C CA . LEU A 1 91 ? -2.169 9.378 5.835 1.00 87.00 91 LEU A CA 1
ATOM 740 C C . LEU A 1 91 ? -1.041 10.368 6.161 1.00 87.00 91 LEU A C 1
ATOM 742 O O . LEU A 1 91 ? -0.793 11.327 5.427 1.00 87.00 91 LEU A O 1
ATOM 746 N N . THR A 1 92 ? -0.341 10.113 7.262 1.00 89.12 92 THR A N 1
ATOM 747 C CA . THR A 1 92 ? 0.973 10.702 7.559 1.00 89.12 92 THR A CA 1
ATOM 748 C C . THR A 1 92 ? 2.065 10.006 6.739 1.00 89.12 92 THR A C 1
ATOM 750 O O . THR A 1 92 ? 1.784 9.104 5.947 1.00 89.12 92 THR A O 1
ATOM 753 N N . VAL A 1 93 ? 3.325 10.409 6.922 1.00 93.88 93 VAL A N 1
ATOM 754 C CA . VAL A 1 93 ? 4.474 9.677 6.363 1.00 93.88 93 VAL A CA 1
ATOM 755 C C . VAL A 1 93 ? 4.476 8.235 6.880 1.00 93.88 93 VAL A C 1
ATOM 757 O O . VAL A 1 93 ? 4.417 7.317 6.069 1.00 93.88 93 VAL A O 1
ATOM 760 N N . ASP A 1 94 ? 4.388 8.045 8.199 1.00 94.69 94 ASP A N 1
ATOM 761 C CA . ASP A 1 94 ? 4.293 6.724 8.834 1.00 94.69 94 ASP A CA 1
ATOM 762 C C . ASP A 1 94 ? 3.086 5.917 8.326 1.00 94.69 94 ASP A C 1
ATOM 764 O O . ASP A 1 94 ? 3.173 4.713 8.111 1.00 94.69 94 ASP A O 1
ATOM 768 N N . GLY A 1 95 ? 1.938 6.570 8.106 1.00 91.19 95 GLY A N 1
ATOM 769 C CA . GLY A 1 95 ? 0.755 5.906 7.556 1.00 91.19 95 GLY A CA 1
ATOM 770 C C . GLY A 1 95 ? 0.954 5.423 6.115 1.00 91.19 95 GLY A C 1
ATOM 771 O O . GLY A 1 95 ? 0.491 4.340 5.768 1.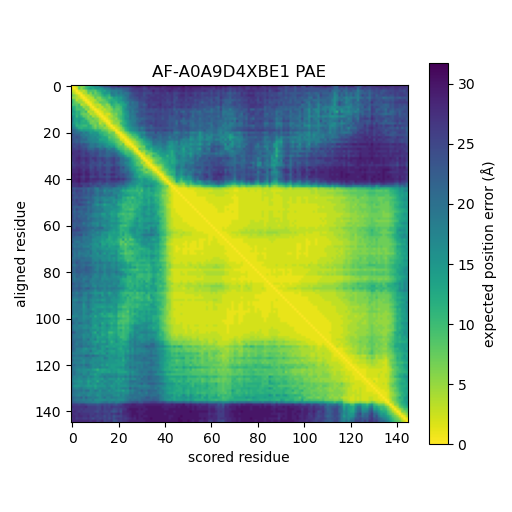00 91.19 95 GLY A O 1
ATOM 772 N N . ASN A 1 96 ? 1.651 6.201 5.279 1.00 93.06 96 ASN A N 1
ATOM 773 C CA . ASN A 1 96 ? 1.997 5.789 3.914 1.00 93.06 96 ASN A CA 1
ATOM 774 C C . ASN A 1 96 ? 3.044 4.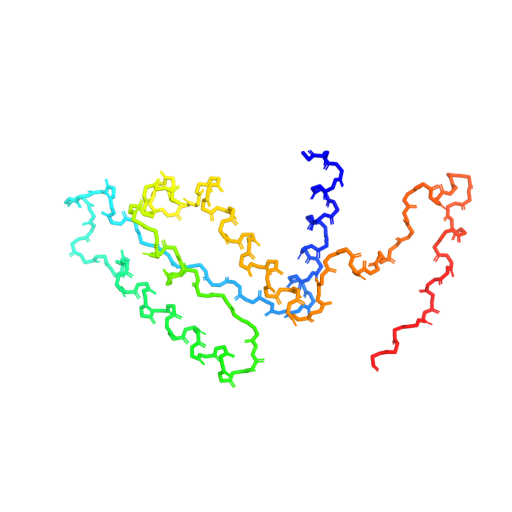671 3.896 1.00 93.06 96 ASN A C 1
ATOM 776 O O . ASN A 1 96 ? 2.984 3.820 3.014 1.00 93.06 96 ASN A O 1
ATOM 780 N N . GLU A 1 97 ? 3.972 4.651 4.853 1.00 95.44 97 GLU A N 1
ATOM 781 C CA . GLU A 1 97 ? 4.961 3.577 4.987 1.00 95.44 97 GLU A CA 1
ATOM 782 C C . GLU A 1 97 ? 4.279 2.222 5.220 1.00 95.44 97 GLU A C 1
ATOM 784 O O . GLU A 1 97 ? 4.545 1.279 4.481 1.00 95.44 97 GLU A O 1
ATOM 789 N N . VAL A 1 98 ? 3.293 2.153 6.126 1.00 94.81 98 VAL A N 1
ATOM 790 C CA . VAL A 1 98 ? 2.487 0.933 6.341 1.00 94.81 98 VAL A CA 1
ATOM 791 C C . VAL A 1 98 ? 1.796 0.475 5.053 1.00 94.81 98 VAL A C 1
ATOM 793 O O . VAL A 1 98 ? 1.799 -0.710 4.727 1.00 94.81 98 VAL A O 1
ATOM 796 N N . VAL A 1 99 ? 1.205 1.405 4.294 1.00 92.31 99 VAL A N 1
ATOM 797 C CA . VAL A 1 99 ? 0.564 1.066 3.013 1.00 92.31 99 VAL A CA 1
ATOM 798 C C . VAL A 1 99 ? 1.584 0.532 2.013 1.00 92.31 99 VAL A C 1
ATOM 800 O O . VAL A 1 99 ? 1.316 -0.465 1.346 1.00 92.31 99 VAL A O 1
ATOM 803 N N . TYR A 1 100 ? 2.745 1.176 1.908 1.00 92.25 100 TYR A N 1
ATOM 804 C CA . TYR A 1 100 ? 3.815 0.755 1.012 1.00 92.25 100 TYR A CA 1
ATOM 805 C C . TYR A 1 100 ? 4.291 -0.666 1.333 1.00 92.25 100 TYR A C 1
ATOM 807 O O . TYR A 1 100 ? 4.372 -1.496 0.429 1.00 92.25 100 TYR A O 1
ATOM 815 N N . GLU A 1 101 ? 4.550 -0.969 2.606 1.00 95.19 101 GLU A N 1
ATOM 816 C CA . GLU A 1 101 ? 4.998 -2.294 3.043 1.00 95.19 101 GLU A CA 1
ATOM 817 C C . GLU A 1 101 ? 3.990 -3.393 2.682 1.00 95.19 101 GLU A C 1
ATOM 819 O O . GLU A 1 101 ? 4.369 -4.415 2.105 1.00 95.19 101 GLU A O 1
ATOM 824 N N . GLU A 1 102 ? 2.700 -3.168 2.950 1.00 94.06 102 GLU A N 1
ATOM 825 C CA . GLU A 1 102 ? 1.654 -4.145 2.633 1.00 94.06 102 GLU A CA 1
ATOM 826 C C . GLU A 1 102 ? 1.459 -4.326 1.117 1.00 94.06 102 GLU A C 1
ATOM 828 O O . GLU A 1 102 ? 1.283 -5.450 0.645 1.00 94.06 102 GLU A O 1
ATOM 833 N N . VAL A 1 103 ? 1.546 -3.247 0.329 1.00 90.06 103 VAL A N 1
ATOM 834 C CA . VAL A 1 103 ? 1.458 -3.321 -1.142 1.00 90.06 103 VAL A CA 1
ATOM 835 C C . VAL A 1 103 ? 2.627 -4.107 -1.723 1.00 90.06 103 VAL A C 1
ATOM 837 O O . VAL A 1 103 ? 2.417 -5.019 -2.524 1.00 90.06 103 VAL A O 1
ATOM 840 N N . ILE A 1 104 ? 3.856 -3.792 -1.308 1.00 92.19 104 ILE A N 1
ATOM 841 C CA . ILE A 1 104 ? 5.052 -4.488 -1.788 1.00 92.19 104 ILE A CA 1
ATOM 842 C C . ILE A 1 104 ? 5.011 -5.964 -1.404 1.00 92.19 104 ILE A C 1
ATOM 844 O O . ILE A 1 104 ? 5.347 -6.813 -2.227 1.00 92.19 104 ILE A O 1
ATOM 848 N N . LYS A 1 105 ? 4.552 -6.293 -0.194 1.00 92.69 105 LYS A N 1
ATOM 849 C CA . LYS A 1 105 ? 4.364 -7.682 0.226 1.00 92.69 105 LYS A CA 1
ATOM 850 C C . LYS A 1 105 ? 3.427 -8.437 -0.722 1.00 92.69 105 LYS A C 1
ATOM 852 O O . LYS A 1 105 ? 3.825 -9.474 -1.249 1.00 92.69 105 LYS A O 1
ATOM 857 N N . VAL A 1 106 ? 2.236 -7.897 -0.991 1.00 90.62 106 VAL A N 1
ATOM 858 C CA . VAL A 1 106 ? 1.263 -8.527 -1.901 1.00 90.62 106 VAL A CA 1
ATOM 859 C C . VAL A 1 106 ? 1.820 -8.660 -3.319 1.00 90.62 106 VAL A C 1
ATOM 861 O O . VAL A 1 106 ? 1.640 -9.693 -3.962 1.00 90.62 106 VAL A O 1
ATOM 864 N N . PHE A 1 107 ? 2.537 -7.651 -3.816 1.00 89.06 107 PHE A N 1
ATOM 865 C CA . PHE A 1 107 ? 3.148 -7.716 -5.145 1.00 89.06 107 PHE A CA 1
ATOM 866 C C . PHE A 1 107 ? 4.238 -8.780 -5.216 1.00 89.06 107 PHE A C 1
ATOM 868 O O . PHE A 1 107 ? 4.280 -9.548 -6.174 1.00 89.06 107 PHE A O 1
ATOM 875 N N . ASN A 1 108 ? 5.077 -8.884 -4.190 1.00 90.31 108 ASN A N 1
ATOM 876 C CA . ASN A 1 108 ? 6.118 -9.902 -4.122 1.00 90.31 108 ASN A CA 1
ATOM 877 C C . ASN A 1 108 ? 5.530 -11.317 -4.078 1.00 90.31 108 ASN A C 1
ATOM 879 O O . ASN A 1 108 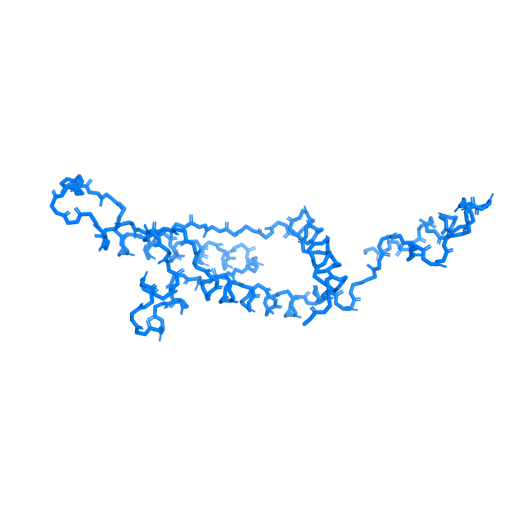? 6.019 -12.195 -4.789 1.00 90.31 108 ASN A O 1
ATOM 883 N N . GLU A 1 109 ? 4.470 -11.532 -3.294 1.00 89.06 109 GLU A N 1
ATOM 884 C CA . GLU A 1 109 ? 3.733 -12.802 -3.235 1.00 89.06 109 GLU A CA 1
ATOM 885 C C . GLU A 1 109 ? 3.091 -13.158 -4.587 1.00 89.06 109 GLU A C 1
ATOM 887 O O . GLU A 1 109 ? 3.074 -14.326 -4.973 1.00 89.06 109 GLU A O 1
ATOM 892 N N . ALA A 1 110 ? 2.644 -12.155 -5.348 1.00 86.50 110 ALA A N 1
ATOM 893 C CA . ALA A 1 110 ? 2.118 -12.316 -6.704 1.00 86.50 110 ALA A CA 1
ATOM 894 C C . ALA A 1 110 ? 3.204 -12.428 -7.798 1.00 86.50 110 ALA A C 1
ATOM 896 O O . ALA A 1 110 ? 2.875 -12.537 -8.978 1.00 86.50 110 ALA A O 1
ATOM 897 N N . GLY A 1 111 ? 4.494 -12.375 -7.445 1.00 86.19 111 GLY A N 1
ATOM 898 C CA . GLY A 1 111 ? 5.598 -12.387 -8.413 1.00 86.19 111 GLY A CA 1
ATOM 899 C C . GLY A 1 111 ? 5.794 -11.073 -9.185 1.00 86.19 111 GLY A C 1
ATOM 900 O O . GLY A 1 111 ? 6.598 -11.026 -10.112 1.00 86.19 111 GLY A O 1
ATOM 901 N N . LEU A 1 112 ? 5.123 -9.993 -8.782 1.00 86.62 112 LEU A N 1
ATOM 902 C CA . LEU A 1 112 ? 5.165 -8.649 -9.378 1.00 86.62 112 LEU A CA 1
ATOM 903 C C . LEU A 1 112 ? 6.217 -7.745 -8.709 1.00 86.62 112 LEU A C 1
ATOM 905 O O . LEU A 1 112 ? 6.031 -6.540 -8.550 1.00 86.62 112 LEU A O 1
ATOM 909 N N . SER A 1 113 ? 7.331 -8.339 -8.283 1.00 87.38 113 SER A N 1
ATOM 910 C CA . SER A 1 113 ? 8.431 -7.641 -7.610 1.00 87.38 113 SER A CA 1
ATOM 911 C C . SER A 1 113 ? 9.084 -6.643 -8.568 1.00 87.38 113 SER A C 1
ATOM 913 O O . SER A 1 113 ? 9.583 -7.034 -9.627 1.00 87.38 113 SER A O 1
ATOM 915 N N . ALA A 1 114 ? 9.103 -5.358 -8.210 1.00 83.00 114 ALA A N 1
ATOM 916 C CA . ALA A 1 114 ? 9.548 -4.291 -9.109 1.00 83.00 114 ALA A CA 1
ATOM 917 C C . ALA A 1 114 ? 10.990 -4.488 -9.619 1.00 83.00 114 ALA A C 1
ATOM 919 O O . ALA A 1 114 ? 11.282 -4.189 -10.773 1.00 83.00 114 ALA A O 1
ATOM 920 N N . ASP A 1 115 ? 11.893 -5.021 -8.800 1.00 84.50 115 ASP A N 1
ATOM 921 C CA . ASP A 1 115 ? 13.277 -5.363 -9.159 1.00 84.50 115 ASP A CA 1
ATOM 922 C C . ASP A 1 115 ? 13.378 -6.505 -10.184 1.00 84.50 115 ASP A C 1
ATOM 924 O O . ASP A 1 115 ? 14.318 -6.533 -10.977 1.00 84.50 115 ASP A O 1
ATOM 928 N N . LYS A 1 116 ? 12.396 -7.412 -10.206 1.00 83.44 116 LYS A N 1
ATOM 929 C CA . LYS A 1 116 ? 12.341 -8.556 -11.129 1.00 83.44 116 LYS A CA 1
ATOM 930 C C . LYS A 1 116 ? 11.585 -8.245 -12.416 1.00 83.44 116 LYS A C 1
ATOM 932 O O . LYS A 1 116 ? 11.750 -8.961 -13.400 1.00 83.44 116 LYS A O 1
ATOM 937 N N . MET A 1 117 ? 10.764 -7.195 -12.420 1.00 83.75 117 MET A N 1
ATOM 938 C CA . MET A 1 117 ? 10.022 -6.789 -13.609 1.00 83.75 117 MET A CA 1
ATOM 939 C C . MET A 1 117 ? 10.965 -6.192 -14.665 1.00 83.75 117 MET A C 1
ATOM 941 O O . MET A 1 117 ? 11.720 -5.255 -14.346 1.00 83.75 117 MET A O 1
ATOM 945 N N . PRO A 1 118 ? 10.913 -6.687 -15.918 1.00 84.69 118 PRO A N 1
ATOM 946 C CA . PRO A 1 118 ? 11.670 -6.104 -17.014 1.00 84.69 118 PRO A CA 1
ATOM 947 C C . PRO A 1 118 ? 11.213 -4.663 -17.258 1.00 84.69 118 PRO A C 1
ATOM 949 O O . PRO A 1 118 ? 10.088 -4.281 -16.940 1.00 84.69 118 PRO A O 1
ATOM 952 N N . LEU A 1 119 ? 12.108 -3.841 -17.798 1.00 83.50 119 LEU A N 1
ATOM 953 C CA . LEU A 1 119 ? 11.719 -2.525 -18.292 1.00 83.50 119 LEU A CA 1
ATOM 954 C C . LEU A 1 119 ? 11.006 -2.702 -19.635 1.00 83.50 119 LEU A C 1
ATOM 956 O O . LEU A 1 119 ? 11.533 -3.391 -20.508 1.00 83.50 119 LEU A O 1
ATOM 960 N N . ASP A 1 120 ? 9.863 -2.037 -19.811 1.00 82.94 120 ASP A N 1
ATOM 961 C CA . ASP A 1 120 ? 9.121 -2.038 -21.084 1.00 82.94 120 ASP A CA 1
ATOM 962 C C . ASP A 1 120 ? 9.970 -1.476 -22.237 1.00 82.94 120 ASP A C 1
ATOM 964 O O . ASP A 1 120 ? 9.843 -1.878 -23.395 1.00 82.94 120 ASP A O 1
ATOM 968 N N . PHE A 1 121 ? 10.882 -0.562 -21.897 1.00 85.50 121 PHE A N 1
ATOM 969 C CA . PHE A 1 121 ? 11.763 0.125 -22.827 1.00 85.50 121 PHE A CA 1
ATOM 970 C C . PHE A 1 121 ? 13.227 0.065 -22.378 1.00 85.50 121 PHE A C 1
ATOM 972 O O . PHE A 1 121 ? 13.521 -0.114 -21.191 1.00 85.50 121 PHE A O 1
ATOM 979 N N . PRO A 1 122 ? 14.176 0.254 -23.311 1.00 87.44 122 PRO A N 1
ATOM 980 C CA . PRO A 1 122 ? 15.586 0.345 -22.974 1.00 87.44 122 PRO A CA 1
ATOM 981 C C . PRO A 1 122 ?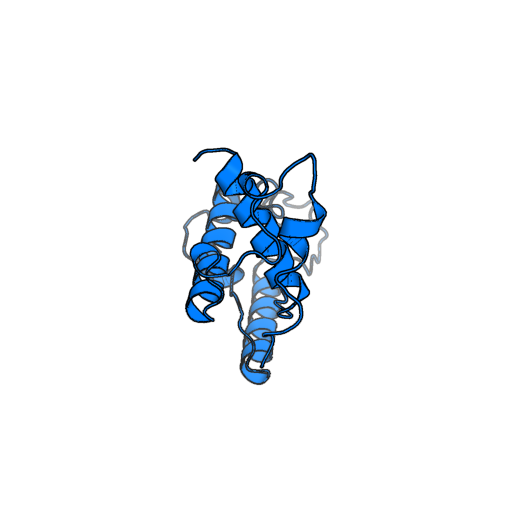 15.849 1.431 -21.934 1.00 87.44 122 PRO A C 1
ATOM 983 O O . PRO A 1 122 ? 15.293 2.528 -21.983 1.00 87.44 122 PRO A O 1
ATOM 986 N N . HIS A 1 123 ? 16.773 1.143 -21.020 1.00 87.75 123 HIS A N 1
ATOM 987 C CA . HIS A 1 123 ? 17.299 2.160 -20.122 1.00 87.75 123 HIS A CA 1
ATOM 988 C C . HIS A 1 123 ? 17.900 3.319 -20.936 1.00 87.75 123 HIS A C 1
ATOM 990 O O . HIS A 1 123 ? 18.601 3.072 -21.916 1.00 87.75 123 HIS A O 1
ATOM 996 N N . HIS A 1 124 ? 17.683 4.569 -20.516 1.00 88.69 124 HIS A N 1
ATOM 997 C CA . HIS A 1 124 ? 18.087 5.760 -21.279 1.00 88.69 124 HIS A CA 1
ATOM 998 C C . HIS A 1 124 ? 19.584 5.790 -21.635 1.00 88.69 124 HIS A C 1
ATOM 1000 O O . HIS A 1 124 ? 19.953 6.271 -22.698 1.00 88.69 124 HIS A O 1
ATOM 1006 N N . SER A 1 125 ? 20.454 5.218 -20.793 1.00 91.06 125 SER A N 1
ATOM 1007 C CA . SER A 1 125 ? 21.894 5.106 -21.084 1.00 91.06 125 SER A CA 1
ATOM 1008 C C . SER A 1 125 ? 22.230 4.182 -22.262 1.00 91.06 125 SER A C 1
ATOM 1010 O O . SER A 1 125 ? 23.356 4.202 -22.749 1.00 91.06 125 SER A O 1
ATOM 1012 N N . LYS A 1 126 ? 21.274 3.359 -22.705 1.00 88.25 126 LYS A N 1
ATOM 1013 C CA . LYS A 1 126 ? 21.378 2.485 -23.878 1.00 88.25 126 LYS A CA 1
ATOM 1014 C C . LYS A 1 126 ? 20.789 3.127 -25.140 1.00 88.25 126 LYS A C 1
ATOM 1016 O O . LYS A 1 126 ? 20.800 2.490 -26.188 1.00 88.25 126 LYS A O 1
ATOM 1021 N N . ILE A 1 127 ? 20.267 4.354 -25.049 1.00 90.50 127 ILE A N 1
ATOM 1022 C CA . ILE A 1 127 ? 19.713 5.092 -26.186 1.00 90.50 127 ILE A CA 1
ATOM 1023 C C . ILE A 1 127 ? 20.813 5.991 -26.753 1.00 90.50 127 ILE A C 1
ATOM 1025 O O . ILE A 1 127 ? 21.239 6.954 -26.113 1.00 90.50 127 ILE A O 1
ATOM 1029 N N . ASP A 1 128 ? 21.275 5.684 -27.966 1.00 91.25 128 ASP A N 1
ATOM 1030 C CA . ASP A 1 128 ? 22.153 6.587 -28.709 1.00 91.25 128 ASP A CA 1
ATOM 1031 C C . ASP A 1 128 ? 21.341 7.791 -29.201 1.00 91.25 128 ASP A C 1
ATOM 1033 O O . ASP A 1 128 ? 20.414 7.643 -29.988 1.00 91.25 128 ASP A O 1
ATOM 1037 N N . HIS A 1 129 ? 21.705 8.998 -28.769 1.00 91.44 129 HIS A N 1
ATOM 1038 C CA . HIS A 1 129 ? 21.044 10.232 -29.200 1.00 91.44 129 HIS A CA 1
ATOM 1039 C C . HIS A 1 129 ? 21.126 10.479 -30.714 1.00 91.44 129 HIS A C 1
ATOM 1041 O O . HIS A 1 129 ? 20.310 11.231 -31.242 1.00 91.44 129 HIS A O 1
ATOM 1047 N N . LYS A 1 130 ? 22.111 9.892 -31.409 1.00 94.69 130 LYS A N 1
ATOM 1048 C CA . LYS A 1 130 ? 22.253 10.038 -32.865 1.00 94.69 130 LYS A CA 1
ATOM 1049 C C . LYS A 1 130 ? 21.381 9.066 -33.647 1.00 94.69 130 LYS A C 1
ATOM 1051 O O . LYS A 1 130 ? 20.935 9.427 -34.728 1.00 94.69 130 LYS A O 1
ATOM 1056 N N . ASN A 1 131 ? 21.160 7.871 -33.104 1.00 91.50 131 ASN A N 1
ATOM 1057 C CA . ASN A 1 131 ? 20.390 6.798 -33.736 1.00 91.50 131 ASN A CA 1
ATOM 1058 C C . ASN A 1 131 ? 19.462 6.136 -32.695 1.00 91.50 131 ASN A C 1
ATOM 1060 O O . ASN A 1 131 ? 19.646 4.961 -32.349 1.00 91.50 131 ASN A O 1
ATOM 1064 N N . PRO A 1 132 ? 18.503 6.883 -32.114 1.00 89.44 132 PRO A N 1
ATOM 1065 C CA . PRO A 1 132 ? 17.685 6.395 -31.006 1.00 89.44 132 PRO A CA 1
ATOM 1066 C C . PRO A 1 132 ? 16.829 5.189 -31.398 1.00 89.44 132 PRO A C 1
ATOM 1068 O O . PRO A 1 132 ? 16.571 4.329 -30.559 1.00 89.44 132 PRO A O 1
ATOM 1071 N N . GLU A 1 133 ? 16.430 5.085 -32.667 1.00 89.31 133 GLU A N 1
ATOM 1072 C CA . GLU A 1 133 ? 15.596 4.013 -33.205 1.00 89.31 133 GLU A CA 1
ATOM 1073 C C . GLU A 1 133 ? 16.184 2.617 -32.981 1.00 89.31 133 GLU A C 1
ATOM 1075 O O . GLU A 1 133 ? 15.427 1.678 -32.744 1.00 89.31 133 GLU A O 1
ATOM 1080 N N . ILE A 1 134 ? 17.514 2.477 -32.970 1.00 87.06 134 ILE A N 1
ATOM 1081 C CA . ILE A 1 134 ? 18.192 1.185 -32.785 1.00 87.06 134 ILE A CA 1
ATOM 1082 C C . ILE A 1 134 ? 17.837 0.575 -31.424 1.00 87.06 134 ILE A C 1
ATOM 1084 O O . ILE A 1 134 ? 17.613 -0.631 -31.322 1.00 87.06 134 ILE A O 1
ATOM 1088 N N . ALA A 1 135 ? 17.729 1.402 -30.381 1.00 85.00 135 ALA A N 1
ATOM 1089 C CA . ALA A 1 135 ? 17.404 0.932 -29.038 1.00 85.00 135 ALA A CA 1
ATOM 1090 C C . ALA A 1 135 ? 15.978 0.355 -28.960 1.00 85.00 135 ALA A C 1
ATOM 1092 O O . ALA A 1 135 ? 15.731 -0.576 -28.198 1.00 85.00 135 ALA A O 1
ATOM 1093 N N . PHE A 1 136 ? 15.048 0.859 -29.773 1.00 83.69 136 PHE A N 1
ATOM 1094 C CA . PHE A 1 136 ? 13.635 0.468 -29.745 1.00 83.69 136 PHE A CA 1
ATOM 1095 C C . PHE A 1 136 ? 13.270 -0.629 -30.758 1.00 83.69 136 PHE A C 1
ATOM 1097 O O . PHE A 1 136 ? 12.135 -1.097 -30.765 1.00 83.69 136 PHE A O 1
ATOM 1104 N N . GLN A 1 137 ? 14.212 -1.079 -31.592 1.00 77.81 137 GLN A N 1
ATOM 1105 C CA . GLN 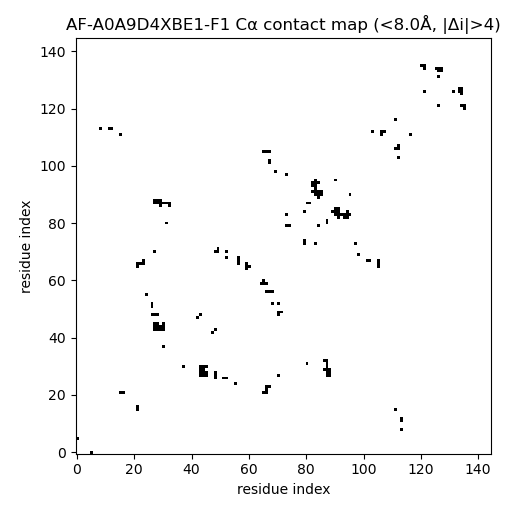A 1 137 ? 13.969 -2.126 -32.593 1.00 77.81 137 GLN A CA 1
ATOM 1106 C C . GLN A 1 137 ? 13.891 -3.549 -32.006 1.00 77.81 137 GLN A C 1
ATOM 1108 O O . GLN A 1 137 ? 13.415 -4.452 -32.687 1.00 77.81 137 GLN A O 1
ATOM 1113 N N . GLN A 1 138 ? 14.329 -3.773 -30.759 1.00 61.38 138 GLN A N 1
ATOM 1114 C CA . GLN A 1 138 ? 14.493 -5.122 -30.191 1.00 61.38 138 GLN A CA 1
ATOM 1115 C C . GLN A 1 138 ? 13.251 -5.749 -29.521 1.00 61.38 138 GLN A C 1
ATOM 1117 O O . GLN A 1 138 ? 13.362 -6.873 -29.054 1.00 61.38 138 GLN A O 1
ATOM 1122 N N . ASN A 1 139 ? 12.072 -5.112 -29.514 1.00 54.94 139 ASN A N 1
ATOM 1123 C CA . ASN A 1 139 ? 10.887 -5.639 -28.806 1.00 54.94 139 ASN A CA 1
ATOM 1124 C C . ASN A 1 139 ? 9.625 -5.752 -29.685 1.00 54.94 139 ASN A C 1
ATOM 1126 O O . ASN A 1 139 ? 8.542 -5.320 -29.292 1.00 54.94 139 ASN A O 1
ATOM 1130 N N . ILE A 1 140 ? 9.729 -6.375 -30.864 1.00 49.62 140 ILE A N 1
ATOM 1131 C CA . ILE A 1 140 ? 8.545 -6.966 -31.506 1.00 49.62 140 ILE A CA 1
ATOM 1132 C C . ILE A 1 140 ? 8.507 -8.447 -31.114 1.00 49.62 140 ILE A C 1
ATOM 1134 O O . ILE A 1 140 ? 9.186 -9.266 -31.718 1.00 49.62 140 ILE A O 1
ATOM 1138 N N . CYS A 1 141 ? 7.683 -8.742 -30.105 1.00 49.12 141 CYS A N 1
ATOM 1139 C CA . CYS A 1 141 ? 7.188 -10.069 -29.723 1.00 49.12 141 CYS A CA 1
ATOM 1140 C C . CYS A 1 141 ? 8.157 -11.021 -28.997 1.00 49.12 141 CYS A C 1
ATOM 1142 O O . CYS A 1 141 ? 8.819 -11.831 -29.625 1.00 49.12 141 CYS A O 1
ATOM 1144 N N . ASP A 1 142 ? 8.068 -11.026 -27.663 1.00 41.16 142 ASP A N 1
ATOM 1145 C CA . ASP A 1 142 ? 8.096 -12.255 -26.841 1.00 41.16 142 ASP A CA 1
ATOM 1146 C C . ASP A 1 142 ? 7.070 -12.159 -25.689 1.00 41.16 142 ASP A C 1
ATOM 1148 O O . ASP A 1 142 ? 7.248 -12.676 -24.589 1.00 41.16 142 ASP A O 1
ATOM 1152 N N . ALA A 1 143 ? 5.938 -11.493 -25.939 1.00 40.22 143 ALA A N 1
ATOM 1153 C CA . ALA A 1 143 ? 4.761 -11.602 -25.082 1.00 40.22 143 ALA A CA 1
ATOM 1154 C C . ALA A 1 143 ? 3.989 -12.878 -25.457 1.00 40.22 143 ALA A C 1
ATOM 1156 O O . ALA A 1 143 ? 2.911 -12.815 -26.044 1.00 40.22 143 ALA A O 1
ATOM 1157 N N . SER A 1 144 ? 4.576 -14.040 -25.167 1.00 33.50 144 SER A N 1
ATOM 1158 C CA . SER A 1 144 ? 3.795 -15.268 -25.008 1.00 33.50 144 SER A CA 1
ATOM 1159 C C . SER A 1 144 ? 3.332 -15.316 -23.554 1.00 33.50 144 SER A C 1
ATOM 1161 O O . SER A 1 144 ? 4.113 -15.656 -22.666 1.00 33.50 144 SER A O 1
ATOM 1163 N N . LEU A 1 145 ? 2.089 -14.883 -23.328 1.00 37.00 145 LEU A N 1
ATOM 1164 C CA . LEU A 1 145 ? 1.286 -15.309 -22.178 1.00 37.00 145 LEU A CA 1
ATOM 1165 C C . LEU A 1 145 ? 0.877 -16.774 -22.361 1.00 37.00 145 LEU A C 1
ATOM 1167 O O . LEU A 1 145 ? 0.561 -17.144 -23.516 1.00 37.00 145 LEU A O 1
#